Protein AF-A0A7X8U9R4-F1 (afdb_monomer)

Radius of gyration: 13.2 Å; Cα contacts (8 Å, |Δi|>4): 46; chains: 1; bounding box: 26×22×35 Å

pLDDT: mean 88.75, std 10.63, range [49.81, 95.19]

Structure (mmCIF, N/CA/C/O backbone):
data_AF-A0A7X8U9R4-F1
#
_entry.id   AF-A0A7X8U9R4-F1
#
loop_
_atom_site.group_PDB
_atom_site.id
_atom_site.type_symbol
_atom_site.label_atom_id
_atom_site.label_alt_id
_atom_site.label_comp_id
_atom_site.label_asym_id
_atom_site.label_entity_id
_atom_site.label_seq_id
_atom_site.pdbx_PDB_ins_code
_atom_site.Cartn_x
_atom_site.Cartn_y
_atom_site.Cartn_z
_atom_site.occupancy
_atom_site.B_iso_or_equiv
_atom_site.auth_seq_id
_atom_site.auth_comp_id
_atom_site.auth_asym_id
_atom_site.auth_atom_id
_atom_site.pdbx_PDB_model_num
ATOM 1 N N . MET A 1 1 ? 16.398 10.213 20.170 1.00 49.81 1 MET A N 1
ATOM 2 C CA . MET A 1 1 ? 15.884 9.438 19.017 1.00 49.81 1 MET A CA 1
ATOM 3 C C . MET A 1 1 ? 14.469 9.899 18.698 1.00 49.81 1 MET A C 1
ATOM 5 O O . MET A 1 1 ? 13.591 9.687 19.519 1.00 49.81 1 MET A O 1
ATOM 9 N N . LYS A 1 2 ? 14.234 10.552 17.553 1.00 59.06 2 LYS A N 1
ATOM 10 C CA . LYS A 1 2 ? 12.875 10.837 17.054 1.00 59.06 2 LYS A CA 1
ATOM 11 C C . LYS A 1 2 ? 12.446 9.690 16.138 1.00 59.06 2 LYS A C 1
ATOM 13 O O . LYS A 1 2 ? 12.545 9.810 14.922 1.00 59.06 2 LYS A O 1
ATOM 18 N N . SER A 1 3 ? 12.052 8.556 16.713 1.00 72.56 3 SER A N 1
ATOM 19 C CA . SER A 1 3 ? 11.437 7.490 15.917 1.00 72.56 3 SER A CA 1
ATOM 20 C C . SER A 1 3 ? 9.928 7.694 15.921 1.00 72.56 3 SER A C 1
ATOM 22 O O 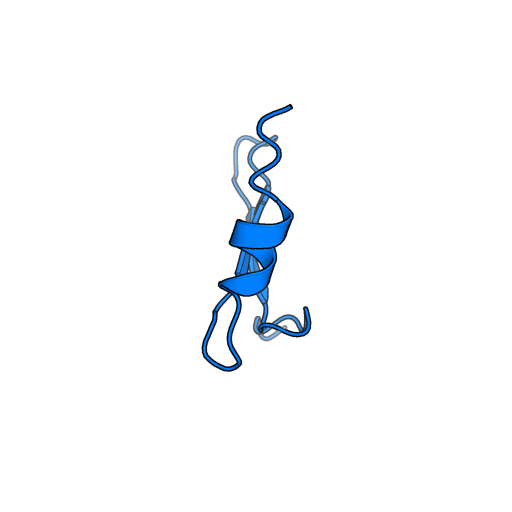. SER A 1 3 ? 9.246 7.300 16.860 1.00 72.56 3 SER A O 1
ATOM 24 N N . THR A 1 4 ? 9.411 8.331 14.871 1.00 90.00 4 THR A N 1
ATOM 25 C CA . THR A 1 4 ? 7.963 8.512 14.653 1.00 90.00 4 THR A CA 1
ATOM 26 C C . THR A 1 4 ? 7.322 7.272 14.023 1.00 90.00 4 THR A C 1
ATOM 28 O O . THR A 1 4 ? 6.191 7.308 13.550 1.00 90.00 4 THR A O 1
ATOM 31 N N . GLN A 1 5 ? 8.049 6.152 13.971 1.00 87.38 5 GLN A N 1
ATOM 32 C CA . GLN A 1 5 ? 7.601 4.931 13.310 1.00 87.38 5 GLN A CA 1
ATOM 33 C C . GLN A 1 5 ? 6.339 4.362 13.964 1.00 87.38 5 GLN A C 1
ATOM 35 O O . GLN A 1 5 ? 5.377 4.072 13.260 1.00 87.38 5 GLN A O 1
ATOM 40 N N . ASN A 1 6 ? 6.305 4.275 15.297 1.00 89.56 6 ASN A N 1
ATOM 41 C CA . ASN A 1 6 ? 5.122 3.794 16.016 1.00 89.56 6 ASN A CA 1
ATOM 42 C C . ASN A 1 6 ? 3.927 4.733 15.824 1.00 89.56 6 ASN A C 1
ATOM 44 O O . ASN A 1 6 ? 2.809 4.272 15.634 1.00 89.56 6 ASN A O 1
ATOM 48 N N . GLU A 1 7 ? 4.163 6.046 15.798 1.00 91.75 7 GLU A N 1
ATOM 49 C CA . GLU A 1 7 ? 3.113 7.033 15.529 1.00 91.75 7 GLU A CA 1
ATOM 50 C C . GLU A 1 7 ? 2.547 6.887 14.111 1.00 91.75 7 GLU A C 1
ATOM 52 O O . GLU A 1 7 ? 1.343 7.026 13.920 1.00 91.75 7 GLU A O 1
ATOM 57 N N . LYS A 1 8 ? 3.388 6.566 13.120 1.00 87.31 8 LYS A N 1
ATOM 58 C CA . LYS A 1 8 ? 2.964 6.291 11.737 1.00 87.31 8 LYS A CA 1
ATOM 59 C C . LYS A 1 8 ? 2.200 4.973 11.613 1.00 87.31 8 LYS A C 1
ATOM 61 O O . LYS A 1 8 ? 1.187 4.936 10.925 1.00 87.31 8 LYS A O 1
ATOM 66 N N . ILE A 1 9 ? 2.645 3.910 12.288 1.00 87.00 9 ILE A N 1
ATOM 67 C CA . ILE A 1 9 ? 1.936 2.618 12.310 1.00 87.00 9 ILE A CA 1
ATOM 68 C C . ILE A 1 9 ? 0.538 2.798 12.917 1.00 87.00 9 ILE A C 1
ATOM 70 O O . ILE A 1 9 ? -0.442 2.331 12.343 1.00 87.00 9 ILE A O 1
ATOM 74 N N . SER A 1 10 ? 0.426 3.557 14.011 1.00 90.12 10 SER A N 1
ATOM 75 C CA . SER A 1 10 ? -0.853 3.859 14.670 1.00 90.12 10 SER A CA 1
ATOM 76 C C . SER A 1 10 ? -1.836 4.675 13.816 1.00 90.12 10 SER A C 1
ATOM 78 O O . SER A 1 10 ? -3.007 4.775 14.175 1.00 90.12 10 SER A O 1
ATOM 80 N N . GLN A 1 11 ? -1.403 5.269 12.697 1.00 89.94 11 GLN A N 1
ATOM 81 C CA . GLN A 1 11 ? -2.290 5.988 11.771 1.00 89.94 11 GLN A CA 1
ATOM 82 C C . GLN A 1 11 ? -3.016 5.062 10.783 1.00 89.94 11 GLN A C 1
ATOM 84 O O . GLN A 1 11 ? -3.971 5.504 10.140 1.00 89.94 11 GLN A O 1
ATOM 89 N N . ILE A 1 12 ? -2.599 3.797 10.657 1.00 92.44 12 ILE A N 1
ATOM 90 C CA . ILE A 1 12 ? -3.239 2.822 9.767 1.00 92.44 12 ILE A CA 1
ATOM 91 C C . ILE A 1 12 ? -4.585 2.388 10.360 1.00 92.44 12 ILE A C 1
ATOM 93 O O . ILE A 1 12 ? -4.682 1.979 11.516 1.00 92.44 12 ILE A O 1
ATOM 97 N N . LYS A 1 13 ? -5.638 2.470 9.546 1.00 95.19 13 LYS A N 1
ATOM 98 C CA . LYS A 1 13 ? -7.018 2.098 9.877 1.00 95.19 13 LYS A CA 1
ATOM 99 C C . LYS A 1 13 ? -7.516 1.041 8.898 1.00 95.19 13 LYS A C 1
ATOM 101 O O . LYS A 1 13 ? -6.942 0.854 7.832 1.00 95.19 13 LYS A O 1
ATOM 106 N N . PHE A 1 14 ? -8.659 0.433 9.207 1.00 94.81 14 PHE A N 1
ATOM 107 C CA . PHE A 1 14 ? -9.351 -0.493 8.301 1.00 94.81 14 PHE A CA 1
ATOM 108 C C . PHE A 1 14 ? -9.609 0.088 6.899 1.00 94.81 14 PHE A C 1
ATOM 110 O O . PHE A 1 14 ? -9.633 -0.648 5.921 1.00 94.81 14 PHE A O 1
ATOM 117 N N . SER A 1 15 ? -9.781 1.410 6.794 1.00 94.88 15 SER A N 1
ATOM 118 C CA . SER A 1 15 ? -10.010 2.131 5.537 1.00 94.88 15 SER A CA 1
ATOM 119 C C . SER A 1 15 ? -8.729 2.618 4.847 1.00 94.88 15 SER A C 1
ATOM 121 O O . SER A 1 15 ? -8.809 3.349 3.862 1.00 94.88 15 SER A O 1
ATOM 123 N N . THR A 1 16 ? -7.549 2.317 5.392 1.00 95.12 16 THR A N 1
ATOM 124 C CA . THR A 1 16 ? -6.274 2.766 4.825 1.00 95.12 16 THR A CA 1
ATOM 125 C C . THR A 1 16 ? -5.906 1.912 3.615 1.00 95.12 16 THR A C 1
ATOM 127 O O . THR A 1 16 ? -5.823 0.690 3.715 1.00 95.12 16 THR A O 1
ATOM 130 N N . LEU A 1 17 ? -5.629 2.577 2.491 1.00 93.75 17 LEU A N 1
ATOM 131 C CA . LEU A 1 17 ? -4.982 1.986 1.323 1.00 93.75 17 LEU A CA 1
ATOM 132 C C . LEU A 1 17 ? -3.467 2.167 1.446 1.00 93.75 17 LEU A C 1
ATOM 134 O O . LEU A 1 17 ? -2.989 3.291 1.609 1.00 93.75 17 LEU A O 1
ATOM 138 N N . VAL A 1 18 ? -2.715 1.076 1.343 1.00 93.12 18 VAL A N 1
ATOM 139 C CA . VAL A 1 18 ? -1.250 1.091 1.331 1.00 93.12 18 VAL A CA 1
ATOM 140 C C . VAL A 1 18 ? -0.770 0.926 -0.109 1.00 93.12 18 VAL A C 1
ATOM 142 O O . VAL A 1 18 ? -1.215 0.022 -0.809 1.00 93.12 18 VAL A O 1
ATOM 145 N N . VAL A 1 19 ? 0.147 1.784 -0.564 1.00 93.69 19 VAL A N 1
ATOM 146 C CA . VAL A 1 19 ? 0.732 1.699 -1.912 1.00 93.69 19 VAL A CA 1
ATOM 147 C C . VAL A 1 19 ? 2.242 1.527 -1.798 1.00 93.69 19 VAL A C 1
ATOM 149 O O . VAL A 1 19 ? 2.933 2.415 -1.303 1.00 93.69 19 VAL A O 1
ATOM 152 N N . GLY A 1 20 ? 2.752 0.381 -2.246 1.00 92.56 20 GLY A N 1
ATOM 153 C CA . GLY A 1 20 ? 4.187 0.139 -2.393 1.00 92.56 20 GLY A CA 1
ATOM 154 C C . GLY A 1 20 ? 4.646 0.538 -3.791 1.00 92.56 20 GLY A C 1
ATOM 155 O O . GLY A 1 20 ? 4.008 0.142 -4.764 1.00 92.56 20 GLY A O 1
ATOM 156 N N . ILE A 1 21 ? 5.728 1.314 -3.897 1.00 93.44 21 ILE A N 1
ATOM 157 C CA . ILE A 1 21 ? 6.291 1.762 -5.177 1.00 93.44 21 ILE A CA 1
ATOM 158 C C . ILE A 1 21 ? 7.754 1.320 -5.260 1.00 93.44 21 ILE A C 1
ATOM 160 O O . ILE A 1 21 ? 8.554 1.682 -4.399 1.00 93.44 21 ILE A O 1
ATOM 164 N N . ASP A 1 22 ? 8.098 0.558 -6.296 1.00 94.12 22 ASP A N 1
ATOM 165 C CA . ASP A 1 22 ? 9.481 0.306 -6.699 1.00 94.12 22 ASP A CA 1
ATOM 166 C C . ASP A 1 22 ? 9.909 1.379 -7.710 1.00 94.12 22 ASP A C 1
ATOM 168 O O . ASP A 1 22 ? 9.358 1.469 -8.810 1.00 94.12 22 ASP A O 1
ATOM 172 N N . VAL A 1 23 ? 10.878 2.203 -7.304 1.00 95.06 23 VAL A N 1
ATOM 173 C CA . VAL A 1 23 ? 11.423 3.333 -8.077 1.00 95.06 23 VAL A CA 1
ATOM 174 C C . VAL A 1 23 ? 12.847 3.084 -8.578 1.00 95.06 23 VAL A C 1
ATOM 176 O O . VAL A 1 23 ? 13.484 3.988 -9.106 1.00 95.06 23 VAL A O 1
ATOM 179 N N . ALA A 1 24 ? 13.389 1.877 -8.400 1.00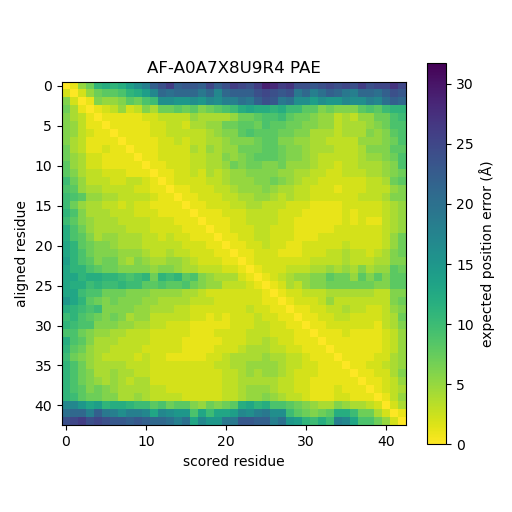 94.62 24 ALA A N 1
ATOM 180 C CA . ALA A 1 24 ? 14.780 1.590 -8.752 1.00 94.62 24 ALA A CA 1
ATOM 181 C C . ALA A 1 24 ? 15.012 1.401 -10.267 1.00 94.62 24 ALA A C 1
ATOM 183 O O . ALA A 1 24 ? 16.155 1.248 -10.697 1.00 94.62 24 ALA A O 1
ATOM 184 N N . LYS A 1 25 ? 13.950 1.379 -11.082 1.00 89.25 25 LYS A N 1
ATOM 185 C CA . LYS A 1 25 ? 13.978 1.091 -12.526 1.00 89.25 25 LYS A CA 1
ATOM 186 C C . LYS A 1 25 ? 13.441 2.275 -13.330 1.00 89.25 25 LYS A C 1
ATOM 188 O O . LYS A 1 25 ? 12.694 3.082 -12.798 1.00 89.25 25 LYS A O 1
ATOM 193 N N . GLU A 1 26 ? 13.748 2.327 -14.628 1.00 92.75 26 GLU A N 1
ATOM 194 C CA . GLU A 1 26 ? 13.198 3.341 -15.551 1.00 92.75 26 GLU A CA 1
ATOM 195 C C . GLU A 1 26 ? 11.660 3.348 -15.556 1.00 92.75 26 GLU A C 1
ATOM 197 O O . GLU A 1 26 ? 11.027 4.400 -15.563 1.00 92.75 26 GLU A O 1
ATOM 202 N N . THR A 1 27 ? 11.048 2.162 -15.494 1.00 92.31 27 THR A N 1
ATOM 203 C CA . THR A 1 27 ? 9.610 2.017 -15.248 1.00 92.31 27 THR A CA 1
ATOM 204 C C . THR A 1 27 ? 9.363 1.769 -13.767 1.00 92.31 27 THR A C 1
ATOM 206 O O . THR A 1 27 ? 9.778 0.739 -13.233 1.00 92.31 27 THR A O 1
ATOM 209 N N . HIS A 1 28 ? 8.650 2.687 -13.117 1.00 93.94 28 HIS A N 1
ATOM 210 C CA . HIS A 1 28 ? 8.231 2.519 -11.729 1.00 93.94 28 HIS A CA 1
ATOM 211 C C . HIS A 1 28 ? 7.039 1.565 -11.630 1.00 93.94 28 HIS A C 1
ATOM 213 O O . HIS A 1 28 ? 6.072 1.685 -12.384 1.00 93.94 28 HIS A O 1
ATOM 219 N N . TYR A 1 2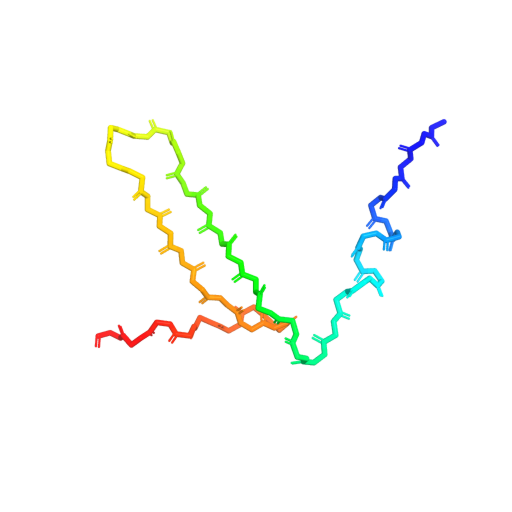9 ? 7.087 0.646 -10.669 1.00 90.56 29 TYR A N 1
ATOM 220 C CA . TYR A 1 29 ? 6.003 -0.302 -10.411 1.00 90.56 29 TYR A CA 1
ATOM 221 C C . TYR A 1 29 ? 5.294 0.070 -9.117 1.00 90.56 29 TYR A C 1
ATOM 223 O O . TYR A 1 29 ? 5.944 0.243 -8.090 1.00 90.56 29 TYR A O 1
ATOM 231 N N . ALA A 1 30 ? 3.966 0.170 -9.153 1.00 93.12 30 ALA A N 1
ATOM 232 C CA . ALA A 1 30 ? 3.148 0.446 -7.978 1.00 93.12 30 ALA A CA 1
ATOM 233 C C . ALA A 1 30 ? 2.193 -0.716 -7.698 1.00 93.12 30 ALA A C 1
ATOM 235 O O . ALA A 1 30 ? 1.632 -1.307 -8.621 1.00 93.12 30 ALA A O 1
ATOM 236 N N . ARG A 1 31 ? 1.990 -1.024 -6.416 1.00 93.94 31 ARG A N 1
ATOM 237 C CA . ARG A 1 31 ? 1.086 -2.081 -5.962 1.00 93.94 31 ARG A CA 1
ATOM 238 C C . ARG A 1 31 ? 0.254 -1.613 -4.779 1.00 93.94 31 ARG A C 1
ATOM 240 O O . ARG A 1 31 ? 0.780 -1.030 -3.833 1.00 93.94 31 ARG A O 1
ATOM 247 N N . ALA A 1 32 ? -1.045 -1.874 -4.861 1.00 94.75 32 ALA A N 1
ATOM 248 C CA . ALA A 1 32 ? -2.030 -1.508 -3.855 1.00 94.75 32 ALA A CA 1
ATOM 249 C C . ALA A 1 32 ? -2.297 -2.678 -2.902 1.00 94.75 32 ALA A C 1
ATOM 251 O O . ALA A 1 32 ? -2.517 -3.803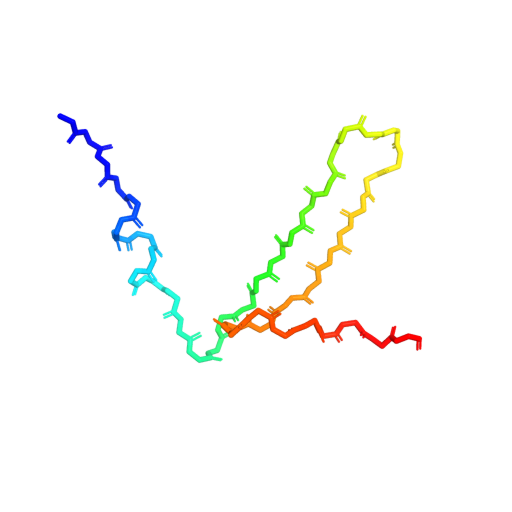 -3.349 1.00 94.75 32 ALA A O 1
ATOM 252 N N . PHE A 1 33 ? -2.329 -2.393 -1.605 1.00 94.62 33 PHE A N 1
ATOM 253 C CA . PHE A 1 33 ? -2.607 -3.342 -0.535 1.00 94.62 33 PHE A CA 1
ATOM 254 C C . PHE A 1 33 ? -3.621 -2.764 0.451 1.00 94.62 33 PHE A C 1
ATOM 256 O O . PHE A 1 33 ? -3.665 -1.550 0.673 1.00 94.62 33 PHE A O 1
ATOM 263 N N . ASP A 1 34 ? -4.407 -3.628 1.083 1.00 94.69 34 ASP A N 1
ATOM 264 C CA . ASP A 1 34 ? -5.202 -3.234 2.243 1.00 94.69 34 ASP A CA 1
ATOM 265 C C . ASP A 1 34 ? -4.329 -3.060 3.503 1.00 94.69 34 ASP A C 1
ATOM 267 O O . ASP A 1 34 ? -3.124 -3.330 3.519 1.00 94.69 34 ASP A O 1
ATOM 271 N N . TYR A 1 35 ? -4.952 -2.628 4.600 1.00 94.19 35 TYR A N 1
ATOM 272 C CA . TYR A 1 35 ? -4.294 -2.448 5.898 1.00 94.19 35 TYR A CA 1
ATOM 273 C C . TYR A 1 35 ? -3.704 -3.742 6.501 1.00 94.19 35 TYR A C 1
ATOM 275 O O . TYR A 1 35 ? -2.922 -3.666 7.448 1.00 94.19 35 TYR A O 1
ATOM 283 N N . ARG A 1 36 ? -4.080 -4.924 5.988 1.00 92.75 36 ARG A N 1
ATOM 284 C CA . ARG A 1 36 ? -3.559 -6.241 6.394 1.00 92.75 36 ARG A CA 1
ATOM 285 C C . ARG A 1 36 ? -2.419 -6.717 5.493 1.00 92.75 36 ARG A C 1
ATOM 287 O O . ARG A 1 36 ? -1.850 -7.771 5.767 1.00 92.75 36 ARG A O 1
ATOM 294 N N . GLY A 1 37 ? -2.095 -5.972 4.436 1.00 92.00 37 GLY A N 1
ATOM 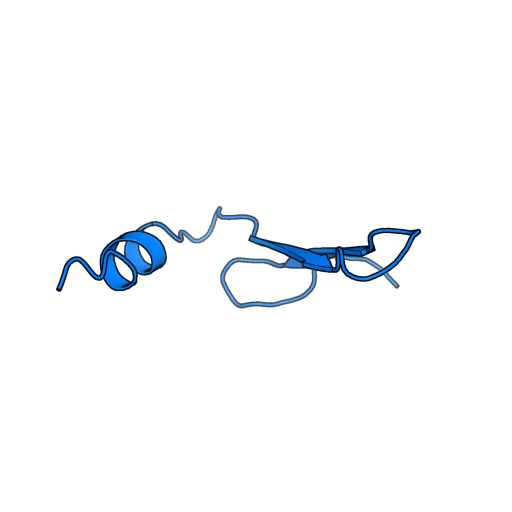295 C CA . GLY A 1 37 ? -1.094 -6.353 3.445 1.00 92.00 37 GLY A CA 1
ATOM 296 C C . GLY A 1 37 ? -1.614 -7.302 2.362 1.00 92.00 37 GLY A C 1
ATOM 297 O O . GLY A 1 37 ? -0.806 -7.923 1.676 1.00 92.00 37 GLY A O 1
ATOM 298 N N . ILE A 1 38 ? -2.933 -7.438 2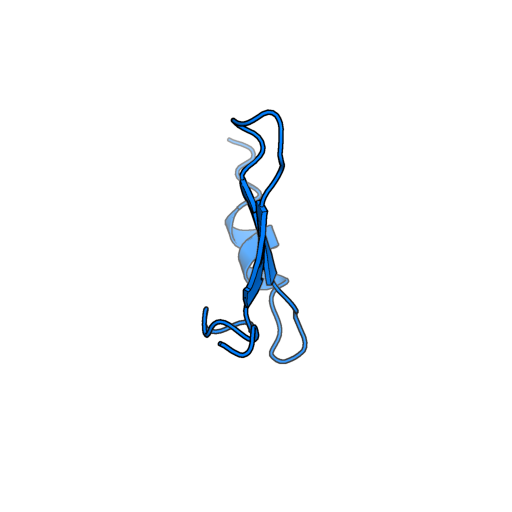.191 1.00 93.88 38 ILE A N 1
ATOM 299 C CA . ILE A 1 38 ? -3.525 -8.203 1.087 1.00 93.88 38 ILE A CA 1
ATOM 300 C C . ILE A 1 38 ? -3.482 -7.339 -0.170 1.00 93.88 38 ILE A C 1
ATOM 302 O O . ILE A 1 38 ? -3.987 -6.218 -0.177 1.00 93.88 38 ILE A O 1
ATOM 306 N N . GLU A 1 39 ? -2.875 -7.858 -1.235 1.00 94.38 39 GLU A N 1
ATOM 307 C CA . GLU A 1 39 ? -2.806 -7.171 -2.523 1.00 94.38 39 GLU A CA 1
ATOM 308 C C . GLU A 1 39 ? -4.207 -7.019 -3.135 1.00 94.38 39 GLU A C 1
ATOM 310 O O . GLU A 1 39 ? -4.965 -7.981 -3.236 1.00 94.38 39 GLU A O 1
ATOM 315 N N . LEU A 1 40 ? -4.546 -5.793 -3.539 1.00 93.25 40 LEU A N 1
ATOM 316 C CA . LEU A 1 40 ? -5.849 -5.431 -4.109 1.00 93.25 40 LEU A CA 1
ATOM 317 C C . LEU A 1 40 ? -5.847 -5.409 -5.643 1.00 93.25 40 LEU A C 1
ATOM 319 O O . LEU A 1 40 ? -6.893 -5.194 -6.258 1.00 93.25 40 LEU A O 1
ATOM 323 N N . SER A 1 41 ? -4.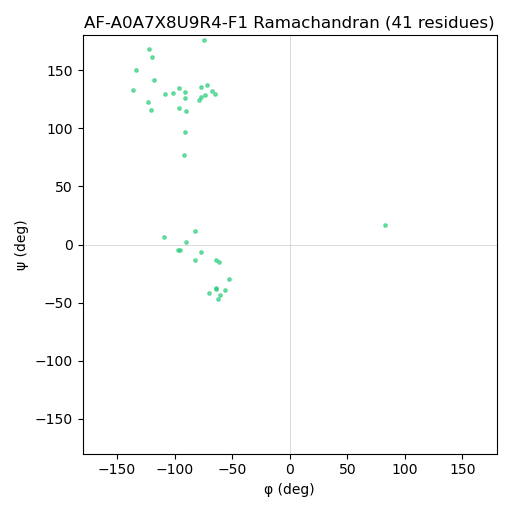686 -5.611 -6.271 1.00 84.06 41 SER A N 1
ATOM 324 C CA . SER A 1 41 ? -4.599 -5.760 -7.722 1.00 84.06 41 SER A CA 1
ATOM 325 C C . SER A 1 41 ? -5.277 -7.058 -8.145 1.00 84.06 41 SER A C 1
ATOM 327 O O . SER A 1 41 ? -5.007 -8.119 -7.584 1.00 84.06 41 SER A O 1
ATOM 329 N N . LYS A 1 42 ? -6.135 -6.993 -9.165 1.00 66.25 42 LYS A N 1
ATOM 330 C CA . LYS A 1 42 ? -6.542 -8.201 -9.887 1.00 66.25 42 LYS A CA 1
ATOM 331 C C . LYS A 1 42 ? -5.360 -8.677 -10.736 1.00 66.25 42 LYS A C 1
ATOM 333 O O . LYS A 1 42 ? -4.679 -7.841 -11.333 1.00 66.25 42 LYS A O 1
ATOM 338 N N . LEU A 1 43 ? -5.126 -9.992 -10.730 1.00 58.25 43 LEU A N 1
ATOM 339 C CA . LEU A 1 43 ? -4.370 -10.672 -11.786 1.00 58.25 43 LEU A CA 1
ATOM 340 C C . LEU A 1 43 ? -5.029 -10.416 -13.146 1.00 58.25 43 LEU A C 1
ATOM 342 O O . LEU A 1 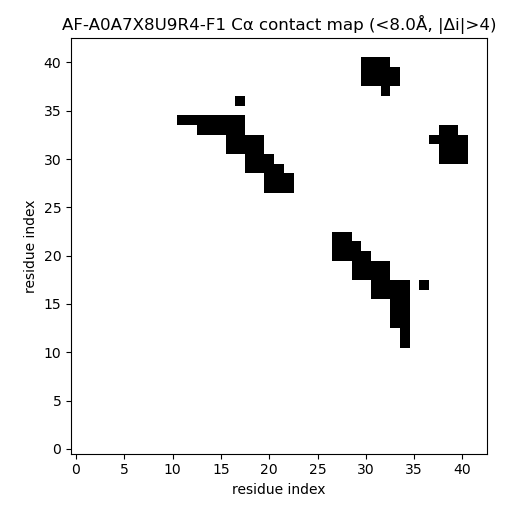43 ? -6.284 -10.405 -13.184 1.00 58.25 43 LEU A O 1
#

Solvent-accessible surface area (backbone atoms only — not comparable to full-atom values): 2894 Å² total; per-residue (Å²): 133,91,75,60,59,65,64,56,58,69,68,65,41,90,86,36,79,41,74,52,70,50,73,92,47,97,72,64,48,77,46,47,21,41,69,86,66,49,70,68,69,79,131

Sequence (43 aa):
MKSTQNEKISQIKFSTLVVGIDVAKETHYARAFDYRGIELSKL

Mean predicted aligned error: 5.39 Å

Nearest PDB structures (foldseek):
  3k42-assembly2_B-2  TM=4.620E-01  e=3.136E+00  Bos taurus
  3k43-assembly1_B  TM=4.766E-01  e=3.826E+00  Bos taurus
  3e0o-assembly2_A  TM=4.770E-01  e=3.351E+00  Bacillus subtilis
  3b1z-assembly1_A  TM=2.861E-01  e=3.136E+00  Streptococcus thermophilus LMG 18311

Secondary structure (DSSP, 8-state):
----HHHHHTT--TTPPEEEEE-SSSS-EEEEE-TT--B----

Foldseek 3Di:
DPDCPVVVLV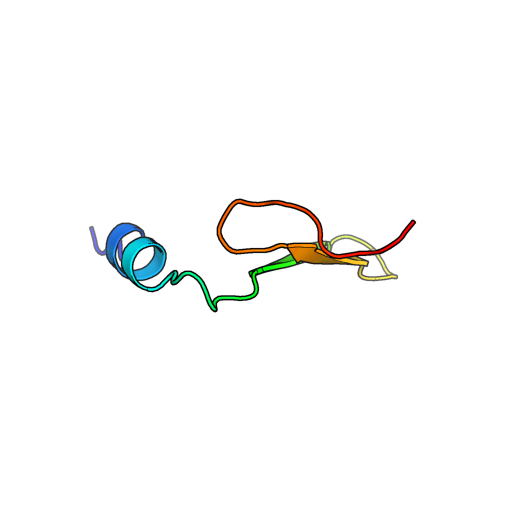VADQPDKDKDWDPPDPDIDIWIAGSVRHTPDDD